Protein AF-A0A8T5FVY0-F1 (afdb_monomer_lite)

Structure (mmCIF, N/CA/C/O backbone):
data_AF-A0A8T5FVY0-F1
#
_entry.id   AF-A0A8T5FVY0-F1
#
loop_
_atom_site.group_PDB
_atom_site.id
_atom_site.type_symbol
_atom_site.label_atom_id
_atom_site.label_alt_id
_atom_site.label_comp_id
_atom_site.label_asym_id
_atom_site.label_entity_id
_atom_site.label_seq_id
_atom_site.pdbx_PDB_ins_code
_atom_site.Cartn_x
_atom_site.Cartn_y
_atom_site.Cartn_z
_atom_site.occupancy
_atom_site.B_iso_or_equiv
_atom_site.auth_seq_id
_atom_site.auth_comp_id
_atom_site.auth_asym_id
_atom_site.auth_atom_id
_atom_site.pdbx_PDB_model_num
ATOM 1 N N . MET A 1 1 ? 7.012 1.344 -18.084 1.00 65.75 1 MET A N 1
ATOM 2 C CA . MET A 1 1 ? 6.540 0.517 -16.945 1.00 65.75 1 MET A CA 1
ATOM 3 C C . MET A 1 1 ? 5.415 -0.383 -17.431 1.00 65.75 1 MET A C 1
ATOM 5 O O . MET A 1 1 ? 4.676 0.060 -18.300 1.00 65.75 1 MET A O 1
ATOM 9 N N . LYS A 1 2 ? 5.327 -1.633 -16.953 1.00 83.94 2 LYS A N 1
ATOM 10 C CA . LYS A 1 2 ? 4.432 -2.661 -17.526 1.00 83.94 2 LYS A CA 1
ATOM 11 C C . LYS A 1 2 ? 3.125 -2.823 -16.746 1.00 83.94 2 LYS A C 1
ATOM 13 O O . LYS A 1 2 ? 2.113 -3.175 -17.339 1.00 83.94 2 LYS A O 1
ATOM 18 N N . TYR A 1 3 ? 3.143 -2.538 -15.445 1.00 91.62 3 TYR A N 1
ATOM 19 C CA . TYR A 1 3 ? 1.971 -2.627 -14.580 1.00 91.62 3 TYR A CA 1
ATOM 20 C C . TYR A 1 3 ? 1.670 -1.275 -13.940 1.00 91.62 3 TYR A C 1
ATOM 22 O O . TYR A 1 3 ? 2.595 -0.566 -13.536 1.00 91.62 3 TYR A O 1
ATOM 30 N N . LYS A 1 4 ? 0.381 -0.949 -13.837 1.00 94.50 4 LYS A N 1
ATOM 31 C CA . LYS A 1 4 ? -0.143 0.237 -13.159 1.00 94.50 4 LYS A CA 1
ATOM 32 C C . LYS A 1 4 ? -1.407 -0.149 -12.394 1.00 94.50 4 LYS A C 1
ATOM 34 O O . LYS A 1 4 ? -2.294 -0.770 -12.973 1.00 94.50 4 LYS A O 1
ATOM 39 N N . VAL A 1 5 ? -1.476 0.219 -11.121 1.00 95.19 5 VAL A N 1
ATOM 40 C CA . VAL A 1 5 ? -2.624 -0.010 -10.236 1.00 95.19 5 VAL A CA 1
ATOM 41 C C . VAL A 1 5 ? -2.920 1.282 -9.490 1.00 95.19 5 VAL A C 1
ATOM 43 O O . VAL A 1 5 ? -2.000 1.916 -8.983 1.00 95.19 5 VAL A O 1
ATOM 46 N N . ASN A 1 6 ? -4.196 1.647 -9.409 1.00 95.56 6 ASN A N 1
ATOM 47 C CA . ASN A 1 6 ? -4.667 2.717 -8.539 1.00 95.56 6 ASN A CA 1
ATOM 48 C C . ASN A 1 6 ? -5.419 2.072 -7.375 1.00 95.56 6 ASN A C 1
ATOM 50 O O . ASN A 1 6 ? -6.343 1.290 -7.600 1.00 95.56 6 ASN A O 1
ATOM 54 N N . LEU A 1 7 ? -5.002 2.377 -6.153 1.00 94.62 7 LEU A N 1
ATOM 55 C CA . LEU A 1 7 ? -5.652 1.939 -4.926 1.00 94.62 7 LEU A CA 1
ATOM 56 C C . LEU A 1 7 ? -6.345 3.123 -4.268 1.00 94.62 7 LEU A C 1
ATOM 58 O O . LEU A 1 7 ? -5.774 4.209 -4.189 1.00 94.62 7 LEU A O 1
ATOM 62 N N . ILE A 1 8 ? -7.546 2.873 -3.757 1.00 94.94 8 ILE A N 1
ATOM 63 C CA . ILE A 1 8 ? -8.291 3.805 -2.916 1.00 94.94 8 ILE A CA 1
ATOM 64 C C . ILE A 1 8 ? -8.474 3.112 -1.571 1.00 94.94 8 ILE A C 1
ATOM 66 O O . ILE A 1 8 ? -9.094 2.051 -1.499 1.00 94.94 8 ILE A O 1
ATOM 70 N N . ILE A 1 9 ? -7.893 3.688 -0.525 1.00 93.25 9 ILE A N 1
ATOM 71 C CA . ILE A 1 9 ? -7.989 3.206 0.850 1.00 93.25 9 ILE A CA 1
ATOM 72 C C . ILE A 1 9 ? -8.875 4.205 1.602 1.00 93.25 9 ILE A C 1
ATOM 74 O O . ILE A 1 9 ? -8.546 5.390 1.632 1.00 93.25 9 ILE A O 1
ATOM 78 N N . PRO A 1 10 ? -9.987 3.773 2.219 1.00 89.94 10 PRO A N 1
ATOM 79 C CA . PRO A 1 10 ? -10.983 4.676 2.803 1.00 89.94 10 PRO A CA 1
ATOM 80 C C . PRO A 1 10 ? -10.543 5.320 4.133 1.00 89.94 10 PRO A C 1
ATOM 82 O O . PRO A 1 10 ? -11.380 5.835 4.864 1.00 89.94 10 PRO A O 1
ATOM 85 N N . PHE A 1 11 ? -9.248 5.277 4.459 1.00 87.56 11 PHE A N 1
ATOM 86 C CA . PHE A 1 11 ? -8.685 5.757 5.716 1.00 87.56 11 PHE A CA 1
ATOM 87 C C . PHE A 1 11 ? -7.442 6.617 5.467 1.00 87.56 11 PHE A C 1
ATOM 89 O O . PHE A 1 11 ? -6.615 6.293 4.608 1.00 87.56 11 PHE A O 1
ATOM 96 N N . ALA A 1 12 ? -7.252 7.648 6.289 1.00 88.62 12 ALA A N 1
ATOM 97 C CA . ALA A 1 12 ? -6.084 8.526 6.274 1.00 88.62 12 ALA A CA 1
ATOM 98 C C . ALA A 1 12 ? -4.838 7.872 6.917 1.00 88.62 12 ALA A C 1
ATOM 100 O O . ALA A 1 12 ? -4.328 8.319 7.943 1.00 88.62 12 ALA A O 1
ATOM 101 N N . ILE A 1 13 ? -4.323 6.791 6.319 1.00 91.31 13 ILE A N 1
ATOM 102 C CA . ILE A 1 13 ? -3.198 5.999 6.869 1.00 91.31 13 ILE A CA 1
ATOM 103 C C . ILE A 1 13 ? -1.853 6.261 6.187 1.00 91.31 13 ILE A C 1
ATOM 105 O O . ILE A 1 13 ? -0.915 5.469 6.318 1.00 91.31 13 ILE A O 1
ATOM 109 N N . LYS A 1 14 ? -1.730 7.374 5.453 1.00 92.56 14 LYS A N 1
ATOM 110 C CA . LYS A 1 14 ? -0.517 7.712 4.693 1.00 92.56 14 LYS A CA 1
ATOM 111 C C . LYS A 1 14 ? 0.735 7.652 5.565 1.00 92.56 14 LYS A C 1
ATOM 113 O O . LYS A 1 14 ? 1.705 7.021 5.168 1.00 92.56 14 LYS A O 1
ATOM 118 N N . ASN A 1 15 ? 0.682 8.226 6.765 1.00 91.25 15 ASN A N 1
ATOM 119 C CA . ASN A 1 15 ? 1.826 8.302 7.681 1.00 91.25 15 ASN A CA 1
ATOM 120 C C . ASN A 1 15 ? 2.337 6.925 8.142 1.00 91.25 15 ASN A C 1
ATOM 122 O O . ASN A 1 15 ? 3.485 6.809 8.557 1.00 91.25 15 ASN A O 1
ATOM 126 N N . ILE A 1 16 ? 1.501 5.885 8.062 1.00 91.44 16 ILE A N 1
ATOM 127 C CA . ILE A 1 16 ? 1.873 4.499 8.374 1.00 91.44 16 ILE A CA 1
ATOM 128 C C . ILE A 1 16 ? 2.465 3.816 7.133 1.00 91.44 16 ILE A C 1
ATOM 130 O O . ILE A 1 16 ? 3.417 3.050 7.237 1.00 91.44 16 ILE A O 1
ATOM 134 N N . ILE A 1 17 ? 1.914 4.097 5.948 1.00 92.56 17 ILE A N 1
ATOM 135 C CA . ILE A 1 17 ? 2.325 3.467 4.686 1.00 92.56 17 ILE A CA 1
ATOM 136 C C . ILE A 1 17 ? 3.609 4.083 4.120 1.00 92.56 17 ILE A C 1
ATOM 138 O O . ILE A 1 17 ? 4.486 3.364 3.644 1.00 92.56 17 ILE A O 1
ATOM 142 N N . GLU A 1 18 ? 3.724 5.408 4.122 1.00 91.88 18 GLU A N 1
ATOM 143 C CA . GLU A 1 18 ? 4.793 6.146 3.447 1.00 91.88 18 GLU A CA 1
ATOM 144 C C . GLU A 1 18 ? 6.210 5.728 3.879 1.00 91.88 18 GLU A C 1
ATOM 146 O O . GLU A 1 18 ? 7.028 5.502 2.982 1.00 91.88 18 GLU A O 1
ATOM 151 N N . PRO A 1 19 ? 6.522 5.526 5.176 1.00 91.94 19 PRO A N 1
ATOM 152 C CA . PRO A 1 19 ? 7.848 5.072 5.598 1.00 91.94 19 PRO A CA 1
ATOM 153 C C . PRO A 1 19 ? 8.246 3.720 4.990 1.00 91.94 19 PRO A C 1
ATOM 155 O O . PRO A 1 19 ? 9.356 3.577 4.476 1.00 91.94 19 PRO A O 1
ATOM 158 N N . GLU A 1 20 ? 7.322 2.758 4.974 1.00 90.62 20 GLU A N 1
ATOM 159 C CA . GLU A 1 20 ? 7.543 1.424 4.403 1.00 90.62 20 GLU A CA 1
ATOM 160 C C . GLU A 1 20 ? 7.760 1.511 2.886 1.00 90.62 20 GLU A C 1
ATOM 162 O O . GLU A 1 20 ? 8.677 0.908 2.330 1.00 90.62 20 GLU A O 1
ATOM 167 N N . ILE A 1 21 ? 6.968 2.332 2.193 1.00 87.75 21 ILE A N 1
ATOM 168 C CA . ILE A 1 21 ? 7.123 2.560 0.751 1.00 87.75 21 ILE A CA 1
ATOM 169 C C . ILE A 1 21 ? 8.457 3.240 0.415 1.00 87.75 21 ILE A C 1
ATOM 171 O O . ILE A 1 21 ? 9.084 2.909 -0.597 1.00 87.75 21 ILE A O 1
ATOM 175 N N . LEU A 1 22 ? 8.902 4.191 1.238 1.00 86.50 22 LEU A N 1
ATOM 176 C CA . LEU A 1 22 ? 10.195 4.851 1.073 1.00 86.50 22 LEU A CA 1
ATOM 177 C C . LEU A 1 22 ? 11.359 3.872 1.247 1.00 86.50 22 LEU A C 1
ATOM 179 O O . LEU A 1 22 ? 12.333 3.960 0.493 1.00 86.50 22 LEU A O 1
ATOM 183 N N . ASP A 1 23 ? 11.254 2.923 2.177 1.00 85.25 23 ASP A N 1
ATOM 184 C CA . ASP A 1 23 ? 12.239 1.849 2.318 1.00 85.25 23 ASP A CA 1
ATOM 185 C C . ASP A 1 23 ? 12.271 0.944 1.075 1.00 85.25 23 ASP A C 1
ATOM 187 O O . ASP A 1 23 ? 13.335 0.705 0.491 1.00 85.25 23 ASP A O 1
ATOM 191 N N . TYR A 1 24 ? 11.097 0.565 0.554 1.00 77.56 24 TYR A N 1
ATOM 192 C CA . TYR A 1 24 ? 11.001 -0.166 -0.711 1.00 77.56 24 TYR A CA 1
ATOM 193 C C . TYR A 1 24 ? 11.656 0.585 -1.874 1.00 77.56 24 TYR A C 1
ATOM 195 O O . TYR A 1 24 ? 12.364 -0.037 -2.661 1.00 77.56 24 TYR A O 1
ATOM 203 N N . LYS A 1 25 ? 11.487 1.909 -1.993 1.00 73.62 25 LYS A N 1
ATOM 204 C CA . LYS A 1 25 ? 12.135 2.699 -3.060 1.00 73.62 25 LYS A CA 1
ATOM 205 C C . LYS A 1 25 ? 13.664 2.681 -2.964 1.00 73.62 25 LYS A C 1
ATOM 207 O O . LYS A 1 25 ? 14.330 2.679 -4.000 1.00 73.62 25 LYS A O 1
ATOM 212 N N . LYS A 1 26 ? 14.228 2.654 -1.750 1.00 77.31 26 LYS A N 1
ATOM 213 C CA . LYS A 1 26 ? 15.685 2.559 -1.543 1.00 77.31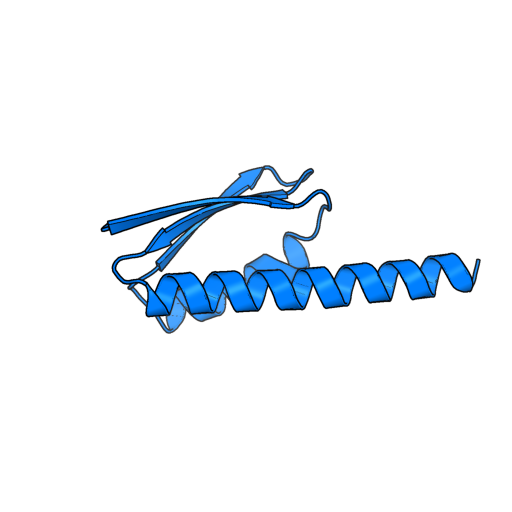 26 LYS A CA 1
ATOM 214 C C . LYS A 1 26 ? 16.224 1.197 -1.974 1.00 77.31 26 LYS A C 1
ATOM 216 O O . LYS A 1 26 ? 17.261 1.134 -2.633 1.00 77.31 26 LYS A O 1
ATOM 221 N N . ASN A 1 27 ? 15.494 0.131 -1.654 1.00 75.38 27 ASN A N 1
ATOM 222 C CA . ASN A 1 27 ? 15.931 -1.247 -1.879 1.00 75.38 27 ASN A CA 1
ATOM 223 C C . ASN A 1 27 ? 15.531 -1.802 -3.264 1.00 75.38 27 ASN A C 1
ATOM 225 O O . ASN A 1 27 ? 16.196 -2.690 -3.797 1.00 75.38 27 ASN A O 1
ATOM 229 N N . PHE A 1 28 ? 14.490 -1.252 -3.900 1.00 70.44 28 PHE A N 1
ATOM 230 C CA . PHE A 1 28 ? 13.898 -1.768 -5.136 1.00 70.44 28 PHE A CA 1
ATOM 231 C C . PHE A 1 28 ? 13.581 -0.652 -6.145 1.00 70.44 28 PHE A C 1
ATOM 233 O O . PHE A 1 28 ? 12.481 -0.106 -6.190 1.00 70.44 28 PHE A O 1
ATOM 240 N N . LYS A 1 29 ? 14.505 -0.398 -7.082 1.00 74.56 29 LYS A N 1
ATOM 241 C CA . LYS A 1 29 ? 14.350 0.584 -8.186 1.00 74.56 29 LYS A CA 1
ATOM 242 C C . LYS A 1 29 ? 13.289 0.224 -9.248 1.00 74.56 29 LYS A C 1
ATOM 244 O O . LYS A 1 29 ? 13.252 0.825 -10.317 1.00 74.56 29 LYS A O 1
ATOM 249 N N . ARG A 1 30 ? 12.476 -0.808 -9.015 1.00 84.00 30 ARG A N 1
ATOM 250 C CA . ARG A 1 30 ? 11.543 -1.390 -9.999 1.00 84.00 30 ARG A CA 1
ATOM 251 C C . ARG A 1 30 ? 10.086 -0.978 -9.790 1.00 84.00 30 ARG A C 1
ATOM 253 O O . ARG A 1 30 ? 9.230 -1.375 -10.585 1.00 84.00 30 ARG A O 1
ATOM 260 N N . VAL A 1 31 ? 9.812 -0.200 -8.743 1.00 88.88 31 VAL A N 1
ATOM 261 C CA . VAL A 1 31 ? 8.470 0.261 -8.380 1.00 88.88 31 VAL A CA 1
ATOM 262 C C . VAL A 1 31 ? 8.482 1.758 -8.113 1.00 88.88 31 VAL A C 1
ATOM 264 O O . VAL A 1 31 ? 9.343 2.271 -7.404 1.00 88.88 31 VAL A O 1
ATOM 267 N N . G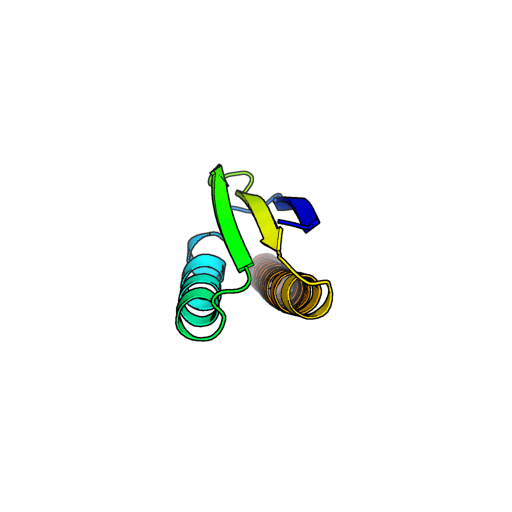LU A 1 32 ? 7.488 2.445 -8.656 1.00 90.94 32 GLU A N 1
ATOM 268 C CA . GLU A 1 32 ? 7.156 3.821 -8.320 1.00 90.94 32 GLU A CA 1
ATOM 269 C C . GLU A 1 32 ? 5.808 3.825 -7.610 1.00 90.94 32 GLU A C 1
ATOM 271 O O . GLU A 1 32 ? 4.862 3.164 -8.037 1.00 90.94 32 GLU A O 1
ATOM 276 N N . VAL A 1 33 ? 5.732 4.576 -6.518 1.00 91.94 33 VAL A N 1
ATOM 277 C CA . VAL A 1 33 ? 4.512 4.759 -5.733 1.00 91.94 33 VAL A CA 1
ATOM 278 C C . VAL A 1 33 ? 4.297 6.253 -5.569 1.00 91.94 33 VAL A C 1
ATOM 280 O O . VAL A 1 33 ? 5.207 6.948 -5.100 1.00 91.94 33 VAL A O 1
ATOM 283 N N . ASN A 1 34 ? 3.121 6.724 -5.968 1.00 92.94 34 ASN A N 1
ATOM 284 C CA . ASN A 1 34 ? 2.712 8.120 -5.928 1.00 92.94 34 ASN A CA 1
ATOM 285 C C . ASN A 1 34 ? 1.454 8.240 -5.068 1.00 92.94 34 ASN A C 1
ATOM 287 O O . ASN A 1 34 ? 0.452 7.583 -5.341 1.00 92.94 34 ASN A O 1
ATOM 291 N N . PHE A 1 35 ? 1.506 9.087 -4.046 1.00 93.31 35 PHE A N 1
ATOM 292 C CA . PHE A 1 35 ? 0.340 9.437 -3.241 1.00 93.31 35 PHE A CA 1
ATOM 293 C C . PHE A 1 35 ? -0.399 10.578 -3.940 1.00 93.31 35 PHE A C 1
ATOM 295 O O . PHE A 1 35 ? 0.179 11.641 -4.154 1.00 93.31 35 PHE A O 1
ATOM 302 N N . LEU A 1 36 ? -1.642 10.332 -4.347 1.00 94.31 36 LEU A N 1
ATOM 303 C CA . LEU A 1 36 ? -2.459 11.283 -5.105 1.00 94.31 36 LEU A CA 1
ATOM 304 C C . LEU A 1 36 ? -3.373 12.108 -4.193 1.00 94.31 36 LEU A C 1
ATOM 306 O O . LEU A 1 36 ? -3.614 13.282 -4.465 1.00 94.31 36 LEU A O 1
ATOM 310 N N . LYS A 1 37 ? -3.863 11.498 -3.109 1.00 93.50 37 LYS A N 1
ATOM 311 C CA . LYS A 1 37 ? -4.760 12.111 -2.124 1.00 93.50 37 LYS A CA 1
ATOM 312 C C . LYS A 1 37 ? -4.512 11.502 -0.749 1.00 93.50 37 LYS A C 1
ATOM 314 O O . LYS A 1 37 ? -4.132 10.337 -0.668 1.00 93.50 37 LYS A O 1
ATOM 319 N N . GLU A 1 38 ? -4.701 12.279 0.314 1.00 90.69 38 GLU A N 1
ATOM 320 C CA . GLU A 1 38 ? -4.416 11.832 1.686 1.00 90.69 38 GLU A CA 1
ATOM 321 C C . GLU A 1 38 ? -5.632 11.245 2.413 1.00 90.69 38 GLU A C 1
ATOM 323 O O . GLU A 1 38 ? -5.449 10.330 3.213 1.00 90.69 38 GLU A O 1
ATOM 328 N N . ASP A 1 39 ? -6.848 11.721 2.117 1.00 91.31 39 ASP A N 1
ATOM 329 C CA . ASP A 1 39 ? -8.090 11.204 2.705 1.00 91.31 39 ASP A CA 1
ATOM 330 C C . ASP A 1 39 ? -9.306 11.355 1.751 1.00 91.31 39 ASP A C 1
ATOM 332 O O . ASP A 1 39 ? -9.673 12.482 1.391 1.00 91.31 39 ASP A O 1
ATOM 336 N N . PRO A 1 40 ? -9.923 10.254 1.273 1.00 90.94 40 PRO A N 1
ATOM 337 C CA . PRO A 1 40 ? -9.406 8.889 1.356 1.00 90.94 40 PRO A CA 1
ATOM 338 C C . PRO A 1 40 ? -8.021 8.804 0.707 1.00 90.94 40 PRO A C 1
ATOM 340 O O . PRO A 1 40 ? -7.696 9.562 -0.212 1.00 90.94 40 PRO A O 1
ATOM 343 N N . LEU A 1 41 ? -7.193 7.891 1.201 1.00 94.25 41 LEU A N 1
ATOM 344 C CA . LEU A 1 41 ? -5.835 7.728 0.716 1.00 94.25 41 LEU A CA 1
ATOM 345 C C . LEU A 1 41 ? -5.852 7.102 -0.683 1.00 94.25 41 LEU A C 1
ATOM 347 O O . LEU A 1 41 ? -6.207 5.935 -0.858 1.00 94.25 41 LEU A O 1
ATOM 351 N N . GLU A 1 42 ? -5.431 7.873 -1.682 1.00 95.69 42 GLU A N 1
ATOM 352 C CA . GLU A 1 42 ? -5.325 7.425 -3.071 1.00 95.69 42 GLU A CA 1
ATOM 353 C C . GLU A 1 42 ? -3.857 7.223 -3.444 1.00 95.69 42 GLU A C 1
ATOM 355 O O . GLU A 1 42 ? -3.029 8.127 -3.298 1.00 95.69 42 GLU A O 1
ATOM 360 N N . ILE A 1 43 ? -3.527 6.031 -3.943 1.00 95.06 43 ILE A N 1
ATOM 361 C CA . ILE A 1 43 ? -2.155 5.631 -4.262 1.00 95.06 43 ILE A CA 1
ATOM 362 C C . ILE A 1 43 ? -2.101 5.080 -5.686 1.00 95.06 43 ILE A C 1
ATOM 364 O O . ILE A 1 43 ? -2.778 4.109 -6.018 1.00 95.06 43 ILE A O 1
ATOM 368 N N . GLU A 1 44 ? -1.240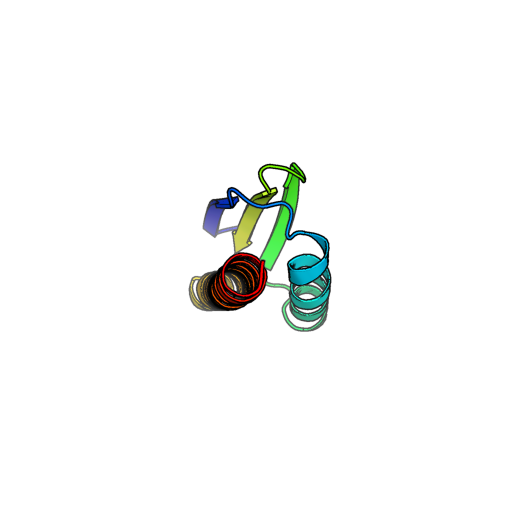 5.650 -6.520 1.00 95.44 44 GLU A N 1
ATOM 369 C CA . GLU A 1 44 ? -0.858 5.075 -7.806 1.00 95.44 44 GLU A CA 1
ATOM 370 C C . GLU A 1 44 ? 0.439 4.276 -7.641 1.00 95.44 44 GLU A C 1
ATOM 372 O O . GLU A 1 44 ? 1.459 4.799 -7.194 1.00 95.44 44 GLU A O 1
ATOM 377 N N . ILE A 1 45 ? 0.416 3.009 -8.047 1.00 93.88 45 ILE A N 1
ATOM 378 C CA . ILE A 1 45 ? 1.570 2.111 -8.029 1.00 93.88 45 ILE A CA 1
ATOM 379 C C . ILE A 1 45 ? 1.887 1.715 -9.463 1.00 93.88 45 ILE A C 1
ATOM 381 O O . ILE A 1 45 ? 1.041 1.170 -10.177 1.00 93.88 45 ILE A O 1
ATOM 385 N N . LYS A 1 46 ? 3.127 1.936 -9.884 1.00 93.75 46 LYS A N 1
ATOM 386 C CA . LYS A 1 46 ? 3.643 1.486 -11.174 1.00 93.75 46 LYS A CA 1
ATOM 387 C C . LYS A 1 46 ? 4.831 0.565 -10.959 1.00 93.75 46 LYS A C 1
ATOM 389 O O . LYS A 1 46 ? 5.714 0.864 -10.166 1.00 93.75 46 LYS A O 1
ATOM 394 N N . ALA A 1 47 ? 4.892 -0.536 -11.698 1.00 92.44 47 ALA A N 1
ATOM 395 C CA . ALA A 1 47 ? 5.974 -1.508 -11.570 1.00 92.44 47 ALA A CA 1
ATOM 396 C C . ALA A 1 47 ? 6.470 -2.004 -12.933 1.00 92.44 47 ALA A C 1
ATOM 398 O O . ALA A 1 47 ? 5.728 -2.049 -13.925 1.00 92.44 47 ALA A O 1
ATOM 399 N N . SER A 1 48 ? 7.746 -2.387 -12.993 1.00 91.69 48 SER A N 1
ATOM 400 C CA . SER A 1 48 ? 8.330 -3.029 -14.177 1.00 91.69 48 SER A CA 1
ATOM 401 C C . SER A 1 48 ? 8.050 -4.535 -14.242 1.00 91.69 48 SER A C 1
ATOM 403 O O . SER A 1 48 ? 7.944 -5.076 -15.343 1.00 91.69 48 SER A O 1
ATOM 405 N N . ASP A 1 49 ? 7.848 -5.192 -13.098 1.00 91.62 49 ASP A N 1
ATOM 406 C CA . ASP A 1 49 ? 7.524 -6.615 -12.992 1.00 91.62 49 ASP A CA 1
ATOM 407 C C . ASP A 1 49 ? 6.409 -6.894 -11.963 1.00 91.62 49 ASP A C 1
ATOM 409 O O . ASP A 1 49 ? 6.082 -6.062 -11.114 1.00 91.62 49 ASP A O 1
ATOM 413 N N . SER A 1 50 ? 5.781 -8.067 -12.079 1.00 92.00 50 SER A N 1
ATOM 414 C CA . SER A 1 50 ? 4.641 -8.462 -11.241 1.00 92.00 50 SER A CA 1
ATOM 415 C C . SER A 1 50 ? 5.043 -8.824 -9.812 1.00 92.00 50 SER A C 1
ATOM 417 O O . SER A 1 50 ? 4.228 -8.684 -8.902 1.00 92.00 50 SER A O 1
ATOM 419 N N . VAL A 1 51 ? 6.283 -9.276 -9.601 1.00 91.19 51 VAL A N 1
ATOM 420 C CA . VAL A 1 51 ? 6.811 -9.631 -8.276 1.00 91.19 51 VAL A CA 1
ATOM 421 C C . VAL A 1 51 ? 6.916 -8.377 -7.419 1.00 91.19 51 VAL A C 1
ATOM 423 O O . VAL A 1 51 ? 6.416 -8.354 -6.297 1.00 91.19 51 VAL A O 1
ATOM 426 N N . SER A 1 52 ? 7.483 -7.313 -7.980 1.00 89.56 52 SER A N 1
ATOM 427 C CA . SER A 1 52 ? 7.666 -6.044 -7.288 1.00 89.56 52 SER A CA 1
ATOM 428 C C . SER A 1 52 ? 6.325 -5.352 -7.018 1.00 89.56 52 SER A C 1
ATOM 430 O O . SER A 1 52 ? 6.104 -4.857 -5.915 1.00 89.56 52 SER A O 1
ATOM 432 N N . LEU A 1 53 ? 5.386 -5.396 -7.976 1.00 91.44 53 LEU A N 1
ATOM 433 C CA . LEU A 1 53 ? 4.011 -4.936 -7.748 1.00 91.44 53 LEU A CA 1
ATOM 434 C C . LEU A 1 53 ? 3.359 -5.688 -6.581 1.00 91.44 53 LEU A C 1
ATOM 436 O O . LEU A 1 53 ? 2.829 -5.070 -5.661 1.00 91.44 53 LEU A O 1
ATOM 440 N N . ARG A 1 54 ? 3.413 -7.026 -6.607 1.00 92.50 54 ARG A N 1
ATOM 441 C CA . ARG A 1 54 ? 2.813 -7.878 -5.574 1.00 92.50 54 ARG A CA 1
ATOM 442 C C . ARG A 1 54 ? 3.416 -7.605 -4.197 1.00 92.50 54 ARG A C 1
ATOM 444 O O . ARG A 1 54 ? 2.672 -7.581 -3.223 1.00 92.50 54 ARG A O 1
ATOM 451 N N . ALA A 1 55 ? 4.729 -7.395 -4.110 1.00 90.31 55 ALA A N 1
ATOM 452 C CA . ALA A 1 55 ? 5.395 -7.075 -2.851 1.00 90.31 55 ALA A CA 1
ATOM 453 C C . ALA A 1 55 ? 4.817 -5.799 -2.217 1.00 90.31 55 ALA A C 1
ATOM 455 O O . ALA A 1 55 ? 4.426 -5.821 -1.052 1.00 90.31 55 ALA A O 1
ATOM 456 N N . VAL A 1 56 ? 4.667 -4.726 -3.000 1.00 91.88 56 VAL A N 1
ATOM 457 C CA . VAL A 1 56 ? 4.099 -3.460 -2.510 1.00 91.88 56 VAL A CA 1
ATOM 458 C C . VAL A 1 56 ? 2.626 -3.603 -2.125 1.00 91.88 56 VAL A C 1
ATOM 460 O O . VAL A 1 56 ? 2.237 -3.164 -1.044 1.00 91.88 56 VAL A O 1
ATOM 463 N N . LEU A 1 57 ? 1.816 -4.271 -2.953 1.00 93.31 57 LEU A N 1
ATOM 464 C CA . LEU A 1 57 ? 0.403 -4.521 -2.642 1.00 93.31 57 LEU A CA 1
ATOM 465 C C . LEU A 1 57 ? 0.233 -5.317 -1.338 1.00 93.31 57 LEU A C 1
ATOM 467 O O . LEU A 1 57 ? -0.617 -4.979 -0.516 1.00 93.31 57 LEU A O 1
ATOM 471 N N . ASN A 1 58 ? 1.069 -6.335 -1.115 1.00 94.00 58 ASN A N 1
ATOM 472 C CA . ASN A 1 58 ? 1.039 -7.135 0.108 1.00 94.00 58 ASN A CA 1
ATOM 473 C C . ASN A 1 58 ? 1.414 -6.315 1.347 1.00 94.00 58 ASN A C 1
ATOM 475 O O . ASN A 1 58 ? 0.793 -6.486 2.394 1.00 94.00 58 ASN A O 1
ATOM 479 N N . THR A 1 59 ? 2.414 -5.437 1.246 1.00 92.56 59 THR A N 1
ATOM 480 C CA . THR A 1 59 ? 2.800 -4.538 2.345 1.00 92.56 59 THR A CA 1
ATOM 481 C C . THR A 1 59 ? 1.648 -3.607 2.709 1.00 92.56 59 THR A C 1
ATOM 483 O O . THR A 1 59 ? 1.236 -3.572 3.866 1.00 92.56 59 THR A O 1
ATOM 486 N N . ILE A 1 60 ? 1.060 -2.929 1.718 1.00 93.31 60 ILE A N 1
ATOM 487 C CA . ILE A 1 60 ? -0.077 -2.022 1.929 1.00 93.31 60 ILE A CA 1
ATOM 488 C C . ILE A 1 60 ? -1.258 -2.769 2.564 1.00 93.31 60 ILE A C 1
ATOM 490 O O . ILE A 1 60 ? -1.806 -2.308 3.562 1.00 93.31 60 ILE A O 1
ATOM 494 N N . SER A 1 61 ? -1.615 -3.947 2.043 1.00 94.12 61 SER A N 1
ATOM 495 C CA . SER A 1 61 ? -2.726 -4.752 2.566 1.00 94.12 61 SER A CA 1
ATOM 496 C C . SER A 1 61 ? -2.521 -5.165 4.030 1.00 94.12 61 SER A C 1
ATOM 498 O O . SER A 1 61 ? -3.454 -5.070 4.832 1.00 94.12 61 SER A O 1
ATOM 500 N N . LYS A 1 62 ? -1.298 -5.559 4.413 1.00 94.50 62 LYS A N 1
ATOM 501 C CA . LYS A 1 62 ? -0.967 -5.888 5.809 1.00 94.50 62 LYS A CA 1
ATOM 502 C C . LYS A 1 62 ? -1.122 -4.680 6.730 1.00 94.50 62 LYS A C 1
ATOM 504 O O . LYS A 1 62 ? -1.714 -4.820 7.795 1.00 94.50 62 LYS A O 1
ATOM 509 N N . LEU A 1 63 ? -0.628 -3.512 6.319 1.00 93.88 63 LEU A N 1
ATOM 510 C CA . LEU A 1 63 ? -0.740 -2.284 7.112 1.00 93.88 63 LEU A CA 1
ATOM 511 C C . LEU A 1 63 ? -2.198 -1.846 7.275 1.00 93.88 63 LEU A C 1
ATOM 513 O O . LEU A 1 63 ? -2.597 -1.513 8.386 1.00 93.88 63 LEU A O 1
ATOM 517 N N . CYS A 1 64 ? -3.007 -1.932 6.212 1.00 93.19 64 CYS A N 1
ATOM 518 C CA . CYS A 1 64 ? -4.448 -1.671 6.292 1.00 93.19 64 CYS A CA 1
ATOM 519 C C . CYS A 1 64 ? -5.122 -2.618 7.294 1.00 93.19 64 CYS A C 1
ATOM 521 O O . CYS A 1 64 ? -5.834 -2.167 8.181 1.00 93.19 64 CYS A O 1
ATOM 523 N N . THR A 1 65 ? -4.817 -3.919 7.216 1.00 93.25 65 THR A N 1
ATOM 524 C CA . THR A 1 65 ? -5.375 -4.930 8.131 1.00 93.25 65 THR A CA 1
ATOM 525 C C . THR A 1 65 ? -5.004 -4.654 9.592 1.00 93.25 65 THR A C 1
ATOM 527 O O . THR A 1 65 ? -5.819 -4.847 10.491 1.00 93.25 65 THR A O 1
ATOM 530 N N . ILE A 1 66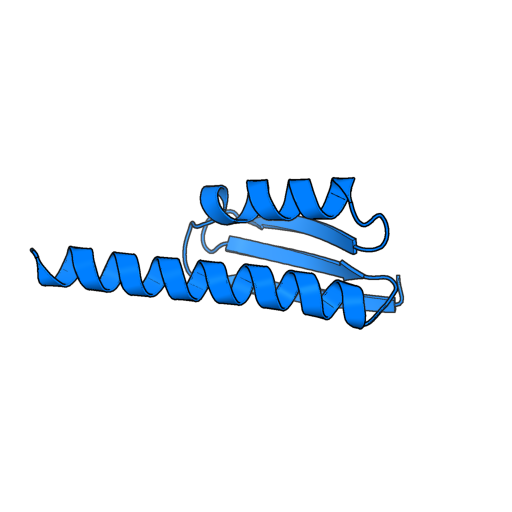 ? -3.758 -4.245 9.856 1.00 93.00 66 ILE A N 1
ATOM 531 C CA . ILE A 1 66 ? -3.311 -3.893 11.211 1.00 93.00 66 ILE A CA 1
ATOM 532 C C . ILE A 1 66 ? -4.059 -2.652 11.698 1.00 93.00 66 ILE A C 1
ATOM 534 O O . ILE A 1 66 ? -4.576 -2.663 12.810 1.00 93.00 66 ILE A O 1
ATOM 538 N N . TYR A 1 67 ? -4.158 -1.621 10.858 1.00 91.69 67 TYR A N 1
ATOM 539 C CA . TYR A 1 67 ? -4.849 -0.382 11.194 1.00 91.69 67 TYR A CA 1
ATOM 540 C C . TYR A 1 67 ? -6.334 -0.606 11.506 1.00 91.69 67 TYR A C 1
ATOM 542 O O . TYR A 1 67 ? -6.806 -0.149 12.543 1.00 91.69 67 TYR A O 1
ATOM 550 N N . GLU A 1 68 ? -7.048 -1.374 10.677 1.00 91.31 68 GLU A N 1
ATOM 551 C CA . GLU A 1 68 ? -8.450 -1.749 10.916 1.00 91.31 68 GLU A CA 1
ATOM 552 C C . GLU A 1 68 ? -8.623 -2.459 12.264 1.00 91.31 68 GLU A C 1
ATOM 554 O O . GLU A 1 68 ? -9.478 -2.084 13.063 1.00 91.31 68 GLU A O 1
ATOM 559 N N . LYS A 1 69 ? -7.755 -3.430 12.577 1.00 92.06 69 LYS A N 1
ATOM 560 C CA . LYS A 1 69 ? -7.786 -4.119 13.877 1.00 92.06 69 LYS A CA 1
ATOM 561 C C . LYS A 1 69 ? -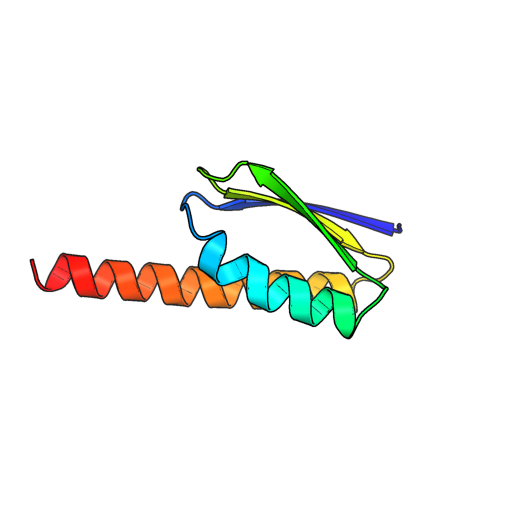7.494 -3.183 15.048 1.00 92.06 69 LYS A C 1
ATOM 563 O O . LYS A 1 69 ? -8.076 -3.353 16.116 1.00 92.06 69 LYS A O 1
ATOM 568 N N . SER A 1 70 ? -6.581 -2.229 14.881 1.00 89.44 70 SER A N 1
ATOM 569 C C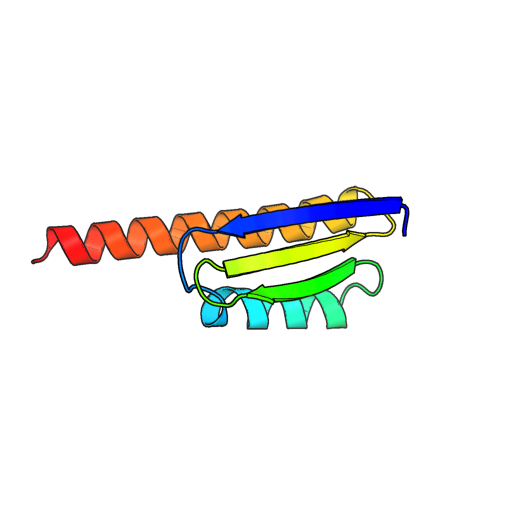A . SER A 1 70 ? -6.292 -1.226 15.906 1.00 89.44 70 SER A CA 1
ATOM 570 C C . SER A 1 70 ? -7.490 -0.308 16.146 1.00 89.44 70 SER A C 1
ATOM 572 O O . SER A 1 70 ? -7.808 -0.051 17.304 1.00 89.44 70 SER A O 1
ATOM 574 N N . LEU A 1 71 ? -8.190 0.123 15.092 1.00 88.62 71 LEU A N 1
ATOM 575 C CA . LEU A 1 71 ? -9.434 0.890 15.220 1.00 88.62 71 LEU A CA 1
ATOM 576 C C . LEU A 1 71 ? -10.523 0.090 15.940 1.00 88.62 71 LEU A C 1
ATOM 578 O O . LEU A 1 71 ? -11.144 0.604 16.866 1.00 88.62 71 LEU A O 1
ATOM 582 N N . ASP A 1 72 ? -10.706 -1.182 15.580 1.00 90.88 72 ASP A N 1
ATOM 583 C CA . ASP A 1 72 ? -11.660 -2.071 16.252 1.00 90.88 72 ASP A CA 1
ATOM 584 C C . ASP A 1 72 ? -11.374 -2.217 17.752 1.00 90.88 72 ASP A C 1
ATOM 586 O O . ASP A 1 72 ? -12.302 -2.343 18.549 1.00 90.88 72 ASP A O 1
ATOM 590 N N . LEU A 1 73 ? -10.100 -2.235 18.155 1.00 87.44 73 LEU A N 1
ATOM 591 C CA . LEU A 1 73 ? -9.716 -2.300 19.566 1.00 87.44 73 LEU A CA 1
ATOM 592 C C . LEU A 1 73 ? -9.993 -0.989 20.301 1.00 87.44 73 LEU A C 1
ATOM 594 O O . LEU A 1 73 ? -10.404 -1.040 21.455 1.00 87.44 73 LEU A O 1
ATOM 598 N N . VAL A 1 74 ? -9.779 0.163 19.664 1.00 86.44 74 VAL A N 1
ATOM 599 C CA . VAL A 1 74 ? -10.099 1.468 20.265 1.00 86.44 74 VAL A CA 1
ATOM 600 C C . VAL A 1 74 ? -11.607 1.584 20.471 1.00 86.44 74 VAL A C 1
ATOM 602 O O . VAL A 1 74 ? -12.047 1.754 21.601 1.00 86.44 74 VAL A O 1
ATOM 605 N N . ASN A 1 75 ? -12.393 1.332 19.422 1.00 81.25 75 ASN A N 1
ATOM 606 C CA . ASN A 1 75 ? -13.853 1.458 19.453 1.00 81.25 75 ASN A CA 1
ATOM 607 C C . ASN A 1 75 ? -14.548 0.472 20.412 1.00 81.25 75 ASN A C 1
ATOM 609 O O . ASN A 1 75 ? -15.696 0.682 20.779 1.00 81.25 75 ASN A O 1
ATOM 613 N N . LYS A 1 76 ? -13.899 -0.643 20.777 1.00 77.31 76 LYS A N 1
ATOM 614 C CA . LYS A 1 76 ? -14.429 -1.614 21.756 1.00 77.31 76 LYS A CA 1
ATOM 615 C C . LYS A 1 76 ? -14.142 -1.242 23.210 1.00 77.31 76 LYS A C 1
ATOM 617 O O . LYS A 1 76 ? -14.718 -1.864 24.098 1.00 77.31 76 LYS A O 1
ATOM 622 N N . ASN A 1 77 ? -13.210 -0.321 23.445 1.00 63.16 77 ASN A N 1
ATOM 623 C CA . ASN A 1 77 ? -12.815 0.132 24.779 1.00 63.16 77 ASN A CA 1
ATOM 624 C C . ASN A 1 77 ? -13.385 1.523 25.124 1.00 63.16 77 ASN A C 1
ATOM 626 O O . ASN A 1 77 ? -13.085 2.034 26.203 1.00 63.16 77 ASN A O 1
ATOM 630 N N . GLU A 1 78 ? -14.181 2.109 24.226 1.00 54.59 78 GLU A N 1
ATOM 631 C CA . GLU A 1 78 ? -15.038 3.284 24.450 1.00 54.59 78 GLU A CA 1
ATOM 632 C C . GLU A 1 78 ? -16.486 2.849 24.717 1.00 54.59 78 GLU A C 1
ATOM 634 O O . GLU A 1 78 ? -17.127 3.473 25.594 1.00 54.59 78 GLU A O 1
#

pLDDT: mean 88.87, std 7.83, range [54.59, 95.69]

Sequence (78 aa):
MKYKVNLIIPFAIKNIIEPEILDYKKNFKRVEVNFLKEDPLEIEIKASDSVSLRAVLNTISKLCTIYEKSLDLVNKNE

Secondary structure (DSSP, 8-state):
--EEEEEEESS--HHHHHHHHHHHHHH-TTEEEEEEEETTEEEEEEESSHHHHHHHHHHHHHHHHHHHHHHHHHHT--

Radius of gyration: 13.45 Å; chains: 1; bounding box: 31×22×42 Å

Foldseek 3Di:
DPDKDKDFAQDQCCVVLVVVVVVCVVVPVFKDWDFPDRHSTIIMIDGPDPVSVVVSVVSVVVSSVVVVVVVVVVVVVD